Protein AF-E1YMW7-F1 (afdb_monomer_lite)

Sequence (58 aa):
MKAVSVILPLLDREIPVIRDAYVDMAFGTGALKVTPAHDPNDFEIGKRHNLPGANRVE

pLDDT: mean 91.67, std 11.69, range [48.0, 98.06]

Organism: NCBI:txid201089

Structure (mmCIF, N/CA/C/O backbone):
data_AF-E1YMW7-F1
#
_entry.id   AF-E1YMW7-F1
#
loop_
_atom_site.group_PDB
_atom_site.id
_atom_site.type_symbol
_atom_site.label_atom_id
_atom_site.label_alt_id
_atom_site.label_comp_id
_atom_site.label_asym_id
_atom_site.label_entity_id
_atom_site.label_seq_id
_atom_site.pdbx_PDB_ins_code
_atom_site.Cartn_x
_atom_site.Cartn_y
_atom_site.Cartn_z
_atom_site.occupancy
_atom_site.B_iso_or_equiv
_atom_site.auth_seq_id
_atom_site.auth_comp_id
_atom_site.auth_asym_id
_atom_site.auth_atom_id
_atom_site.pdbx_PDB_model_num
ATOM 1 N N . MET A 1 1 ? -22.495 0.628 -3.482 1.00 48.00 1 MET A N 1
ATOM 2 C CA . MET A 1 1 ? -21.728 -0.218 -2.537 1.00 48.00 1 MET A CA 1
ATOM 3 C C . MET A 1 1 ? -20.800 0.685 -1.743 1.00 48.00 1 MET A C 1
ATOM 5 O O . MET A 1 1 ? -20.243 1.596 -2.341 1.00 48.00 1 MET A O 1
ATOM 9 N N . LYS A 1 2 ? -20.680 0.496 -0.424 1.00 56.50 2 LYS A N 1
ATOM 10 C CA . LYS A 1 2 ? -19.760 1.287 0.410 1.00 56.50 2 LYS A CA 1
ATOM 11 C C . LYS A 1 2 ? -18.319 0.884 0.069 1.00 56.50 2 LYS A C 1
ATOM 13 O O . LYS A 1 2 ? -18.056 -0.308 -0.079 1.00 56.50 2 LYS A O 1
ATOM 18 N N . ALA A 1 3 ? -17.423 1.855 -0.099 1.00 72.06 3 ALA A N 1
ATOM 19 C CA . ALA A 1 3 ? -16.001 1.574 -0.271 1.00 72.06 3 ALA A CA 1
ATOM 20 C C . ALA A 1 3 ? -15.474 0.836 0.972 1.00 72.06 3 ALA A C 1
ATOM 22 O O . ALA A 1 3 ? -15.860 1.168 2.094 1.00 72.06 3 ALA A O 1
ATOM 23 N N . VAL A 1 4 ? -14.641 -0.185 0.770 1.00 92.62 4 VAL A N 1
ATOM 24 C CA . VAL A 1 4 ? -13.996 -0.915 1.869 1.00 92.62 4 VAL A CA 1
ATOM 25 C C . VAL A 1 4 ? -12.800 -0.090 2.341 1.00 92.62 4 VAL A C 1
ATOM 27 O O . VAL A 1 4 ? -11.979 0.316 1.519 1.00 92.62 4 VAL A O 1
ATOM 30 N N . SER A 1 5 ? -12.704 0.162 3.645 1.00 94.44 5 SER A N 1
ATOM 31 C CA . SER A 1 5 ? -11.572 0.838 4.283 1.00 94.44 5 SER A CA 1
ATOM 32 C C . SER A 1 5 ? -10.973 -0.029 5.393 1.00 94.44 5 SER A C 1
ATOM 34 O O . SER A 1 5 ? -11.609 -0.958 5.895 1.00 94.44 5 SER A O 1
ATOM 36 N N . VAL A 1 6 ? -9.722 0.257 5.746 1.00 95.69 6 VAL A N 1
ATOM 37 C CA . VAL A 1 6 ? -8.997 -0.347 6.872 1.00 95.69 6 VAL A CA 1
ATOM 38 C C . VAL A 1 6 ? -8.465 0.748 7.788 1.00 95.69 6 VAL A C 1
ATOM 40 O O . VAL A 1 6 ? -8.221 1.865 7.336 1.00 95.69 6 VAL A O 1
ATOM 43 N N . ILE A 1 7 ? -8.251 0.436 9.064 1.00 96.19 7 ILE A N 1
ATOM 44 C CA . ILE A 1 7 ? -7.659 1.378 10.019 1.00 96.19 7 ILE A CA 1
ATOM 45 C C . ILE A 1 7 ? -6.139 1.258 9.978 1.00 96.19 7 ILE A C 1
ATOM 47 O O . ILE A 1 7 ? -5.585 0.173 10.163 1.00 96.19 7 ILE A O 1
ATOM 51 N N . LEU A 1 8 ? -5.457 2.381 9.751 1.00 95.44 8 LEU A N 1
ATOM 52 C CA . LEU A 1 8 ? -4.012 2.475 9.891 1.00 95.44 8 LEU A CA 1
ATOM 53 C C . LEU A 1 8 ? -3.639 2.240 11.358 1.00 95.44 8 LEU A C 1
ATOM 55 O O . LEU A 1 8 ? -4.095 3.000 12.222 1.00 95.44 8 LEU A O 1
ATOM 59 N N . PRO A 1 9 ? -2.786 1.246 11.656 1.00 95.31 9 PRO A N 1
ATOM 60 C CA . PRO A 1 9 ? -2.361 1.011 13.023 1.00 95.31 9 PRO A CA 1
ATOM 61 C C . PRO A 1 9 ? -1.775 2.275 13.653 1.00 95.31 9 PRO A C 1
ATOM 63 O O . PRO A 1 9 ? -1.029 3.012 13.008 1.00 95.31 9 PRO A O 1
ATOM 66 N N . LEU A 1 10 ? -2.101 2.489 14.931 1.00 95.56 10 LEU A N 1
ATOM 67 C CA . LEU A 1 10 ? -1.576 3.563 15.786 1.00 95.56 10 LEU A CA 1
ATOM 68 C C . LEU A 1 10 ? -2.022 4.993 15.440 1.00 95.56 10 LEU A C 1
ATOM 70 O O . LEU A 1 10 ? -1.637 5.916 16.152 1.00 95.56 10 LEU A O 1
ATOM 74 N N . LEU A 1 11 ? -2.814 5.195 14.384 1.00 94.25 11 LEU A N 1
ATOM 75 C CA . LEU A 1 11 ? -3.203 6.536 13.927 1.00 94.25 11 LEU A CA 1
ATOM 76 C C . LEU A 1 11 ? -4.714 6.733 13.761 1.00 94.25 11 LEU A C 1
ATOM 78 O O . LEU A 1 11 ? -5.111 7.800 13.306 1.00 94.25 11 LEU A O 1
ATOM 82 N N . ASP A 1 12 ? -5.523 5.720 14.099 1.00 92.94 12 ASP A N 1
ATOM 83 C CA . ASP A 1 12 ? -6.994 5.703 13.973 1.00 92.94 12 ASP A CA 1
ATOM 84 C C . ASP A 1 12 ? -7.505 6.354 12.674 1.00 92.94 12 ASP A C 1
ATOM 86 O O . ASP A 1 12 ? -8.480 7.100 12.628 1.00 92.94 12 ASP A O 1
ATOM 90 N N . AR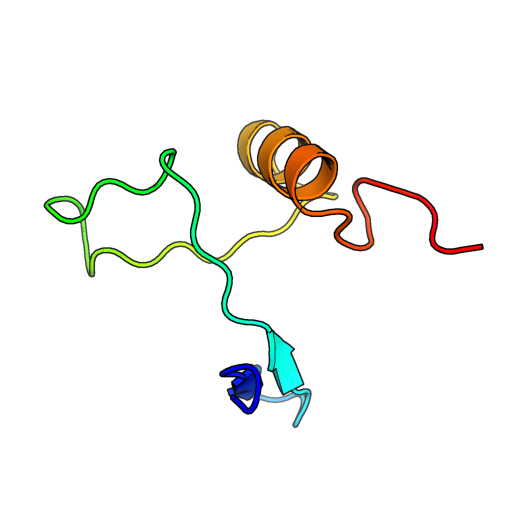G A 1 13 ? -6.758 6.122 11.591 1.00 94.06 13 ARG A N 1
ATOM 91 C CA . ARG A 1 13 ? -6.977 6.757 10.296 1.00 94.06 13 ARG A CA 1
ATOM 92 C C . ARG A 1 13 ? -7.483 5.720 9.321 1.00 94.06 13 ARG A C 1
ATOM 94 O O . ARG A 1 13 ? -6.784 4.745 9.055 1.00 94.06 13 ARG A O 1
ATOM 101 N N . GLU A 1 14 ? -8.644 5.962 8.733 1.00 95.06 14 GLU A N 1
ATOM 102 C CA . GLU A 1 14 ? -9.140 5.123 7.648 1.00 95.06 14 GLU A CA 1
ATOM 103 C C . GLU A 1 14 ? -8.289 5.278 6.377 1.00 95.06 14 GLU A C 1
ATOM 105 O O . GLU A 1 14 ? -7.909 6.381 5.97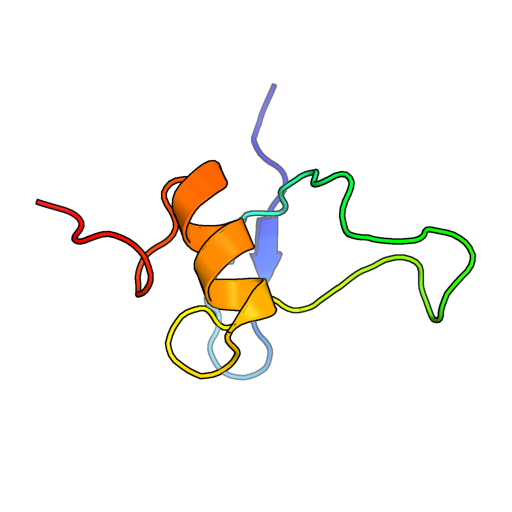7 1.00 95.06 14 GLU A O 1
ATOM 110 N N . ILE A 1 15 ? -7.994 4.152 5.729 1.00 94.38 15 ILE A N 1
ATOM 111 C CA . ILE A 1 15 ? -7.323 4.070 4.431 1.00 94.38 15 ILE A CA 1
ATOM 112 C C . ILE A 1 15 ? -8.225 3.278 3.478 1.00 94.38 15 ILE A C 1
ATOM 114 O O . ILE A 1 15 ? -8.691 2.198 3.855 1.00 94.38 15 ILE A O 1
ATOM 118 N N . PRO A 1 16 ? -8.478 3.768 2.250 1.00 94.19 16 PRO A N 1
ATOM 119 C CA . PRO A 1 16 ? -9.281 3.039 1.276 1.00 94.19 16 PRO A CA 1
ATOM 120 C C . PRO A 1 16 ? -8.553 1.787 0.772 1.00 94.19 16 PRO A C 1
ATOM 122 O O . PRO A 1 16 ? -7.347 1.810 0.525 1.00 94.19 16 PRO A O 1
ATOM 125 N N . VAL A 1 17 ? -9.301 0.706 0.556 1.00 95.50 17 VAL A N 1
ATOM 126 C CA . VAL A 1 17 ? -8.813 -0.484 -0.149 1.00 95.50 17 VAL A CA 1
ATOM 127 C C . VAL A 1 17 ? -9.140 -0.345 -1.631 1.00 95.50 17 VAL A C 1
ATOM 129 O O . VAL A 1 17 ? -10.302 -0.211 -2.016 1.00 95.50 17 VAL A O 1
ATOM 132 N N . ILE A 1 18 ? -8.106 -0.405 -2.464 1.00 94.50 18 ILE A N 1
ATOM 133 C CA . ILE A 1 18 ? -8.210 -0.363 -3.926 1.00 94.50 18 ILE A CA 1
ATOM 134 C C . ILE A 1 18 ? -7.860 -1.725 -4.531 1.00 94.50 18 ILE A C 1
ATOM 136 O O . ILE A 1 18 ? -7.266 -2.580 -3.875 1.00 94.50 18 ILE A O 1
ATOM 140 N N . ARG A 1 19 ? -8.230 -1.931 -5.796 1.00 94.88 19 ARG A N 1
ATOM 141 C CA . ARG A 1 19 ? -7.829 -3.101 -6.586 1.00 94.88 19 ARG A CA 1
ATOM 142 C C . ARG A 1 19 ? -6.864 -2.637 -7.667 1.00 94.88 19 ARG A C 1
ATOM 144 O O . ARG A 1 19 ? -7.219 -1.754 -8.440 1.00 94.88 19 ARG A O 1
ATOM 151 N N . ASP A 1 20 ? -5.687 -3.240 -7.747 1.00 96.69 20 ASP A N 1
ATOM 152 C CA . ASP A 1 20 ? -4.706 -2.959 -8.797 1.00 96.69 20 ASP A CA 1
ATOM 153 C C . ASP A 1 20 ? -4.069 -4.271 -9.263 1.00 96.69 20 ASP A C 1
ATOM 155 O O . ASP A 1 20 ? -3.770 -5.141 -8.447 1.00 96.69 20 ASP A O 1
ATOM 159 N N . ALA A 1 21 ? -3.883 -4.416 -10.575 1.00 96.94 21 ALA A N 1
ATOM 160 C CA . ALA A 1 21 ? -3.331 -5.626 -11.184 1.00 96.94 21 ALA A CA 1
ATOM 161 C C . ALA A 1 21 ? -1.835 -5.834 -10.888 1.00 96.94 21 ALA A C 1
ATOM 163 O O . ALA A 1 21 ? -1.307 -6.905 -11.167 1.00 96.94 21 ALA A O 1
ATOM 164 N N . TYR A 1 22 ? -1.154 -4.830 -10.329 1.00 97.38 22 TYR A N 1
ATOM 165 C CA . TYR A 1 22 ? 0.227 -4.948 -9.868 1.00 97.38 22 TYR A CA 1
ATOM 166 C C . TYR A 1 22 ? 0.381 -5.932 -8.697 1.00 97.38 22 TYR A C 1
ATOM 168 O O . TYR A 1 22 ? 1.458 -6.485 -8.491 1.00 97.38 22 TYR A O 1
ATOM 176 N N . VAL A 1 23 ? -0.682 -6.154 -7.916 1.00 97.44 23 VAL A N 1
ATOM 177 C CA . VAL A 1 23 ? -0.641 -7.066 -6.769 1.00 97.44 23 VAL A CA 1
ATOM 178 C C . VAL A 1 23 ? -0.813 -8.507 -7.242 1.00 97.44 23 VAL A C 1
ATOM 180 O O . VAL A 1 23 ? -1.874 -8.889 -7.735 1.00 97.44 23 VAL A O 1
ATOM 183 N N . ASP A 1 24 ? 0.221 -9.320 -7.040 1.00 97.44 24 ASP A N 1
ATOM 184 C CA . ASP A 1 24 ? 0.142 -10.768 -7.212 1.00 97.44 24 ASP A CA 1
ATOM 185 C C . ASP A 1 24 ? -0.506 -11.417 -5.980 1.00 97.44 24 ASP A C 1
ATOM 187 O O . ASP A 1 24 ? 0.014 -11.345 -4.865 1.00 97.44 24 ASP A O 1
ATOM 191 N N . MET A 1 25 ? -1.641 -12.084 -6.190 1.00 97.38 25 MET A N 1
ATOM 192 C CA . MET A 1 25 ? -2.390 -12.767 -5.134 1.00 97.38 25 MET A CA 1
ATOM 193 C C . MET A 1 25 ? -1.668 -14.000 -4.575 1.00 97.38 25 MET A C 1
ATOM 195 O O . MET A 1 25 ? -1.991 -14.432 -3.470 1.00 97.38 25 MET A O 1
ATOM 199 N N . ALA A 1 26 ? -0.722 -14.579 -5.320 1.00 98.06 26 ALA A N 1
ATOM 200 C CA . ALA A 1 26 ? 0.085 -15.706 -4.861 1.00 98.06 26 ALA A CA 1
ATOM 201 C C . ALA A 1 26 ? 1.294 -15.265 -4.016 1.00 98.06 26 ALA A C 1
ATOM 203 O O . ALA A 1 26 ? 1.907 -16.094 -3.341 1.00 98.06 26 ALA A O 1
ATOM 204 N N . PHE A 1 27 ? 1.644 -13.975 -4.037 1.00 97.38 27 PHE A N 1
ATOM 205 C CA . PHE A 1 27 ? 2.782 -13.438 -3.303 1.00 97.38 27 PHE A CA 1
ATOM 206 C C . PHE A 1 27 ? 2.372 -12.899 -1.924 1.00 97.38 27 PHE A C 1
ATOM 208 O O . PHE A 1 27 ? 1.492 -12.045 -1.790 1.00 97.38 27 PHE A O 1
ATOM 215 N N . GLY A 1 28 ? 3.055 -13.363 -0.872 1.00 97.00 28 GLY A N 1
ATOM 216 C CA . GLY A 1 28 ? 2.809 -12.919 0.501 1.00 97.00 28 GLY A CA 1
ATOM 217 C C . GLY A 1 28 ? 1.368 -13.186 0.946 1.00 97.00 28 GLY A C 1
ATOM 218 O O . GLY A 1 28 ? 0.903 -14.321 0.917 1.00 97.00 28 GLY A O 1
ATOM 219 N N . THR A 1 29 ? 0.666 -12.139 1.382 1.00 97.62 29 THR A N 1
ATOM 220 C CA . THR A 1 29 ? -0.755 -12.215 1.768 1.00 97.62 29 THR A CA 1
ATOM 221 C C . THR A 1 29 ? -1.715 -11.891 0.621 1.00 97.62 29 THR A C 1
ATOM 223 O O . THR A 1 29 ? -2.926 -11.885 0.834 1.00 97.62 29 THR A O 1
ATOM 226 N N . GLY A 1 30 ? -1.204 -11.562 -0.571 1.00 97.06 30 GLY A N 1
ATOM 227 C CA . GLY A 1 30 ? -2.011 -11.023 -1.667 1.00 97.06 30 GLY A CA 1
ATOM 228 C C . GLY A 1 30 ? -2.521 -9.596 -1.422 1.00 97.06 30 GLY A C 1
ATOM 229 O O . GLY A 1 30 ? -3.487 -9.170 -2.050 1.00 97.06 30 GLY A O 1
ATOM 230 N N . ALA A 1 31 ? -1.904 -8.849 -0.499 1.00 96.94 31 ALA A N 1
ATOM 231 C CA . ALA A 1 31 ? -2.195 -7.441 -0.243 1.00 96.94 31 ALA A CA 1
ATOM 232 C C . ALA A 1 31 ? -0.898 -6.626 -0.151 1.00 96.94 31 ALA A C 1
ATOM 234 O O . ALA A 1 31 ? 0.086 -7.065 0.446 1.00 96.94 31 ALA A O 1
ATOM 235 N N . LEU A 1 32 ? -0.916 -5.414 -0.708 1.00 97.25 32 LEU A N 1
ATOM 236 C CA . LEU A 1 32 ? 0.219 -4.494 -0.728 1.00 97.25 32 LEU A CA 1
ATOM 237 C C . LEU A 1 32 ? -0.137 -3.202 0.013 1.00 97.25 32 LEU A C 1
ATOM 239 O O . LEU A 1 32 ? -1.181 -2.597 -0.234 1.00 97.25 32 LEU A O 1
ATOM 243 N N . LYS A 1 33 ? 0.750 -2.754 0.905 1.00 96.50 33 LYS A N 1
ATOM 244 C CA . LYS A 1 33 ? 0.696 -1.397 1.460 1.00 96.50 33 LYS A CA 1
ATOM 245 C C . LYS A 1 33 ? 1.326 -0.443 0.449 1.00 96.50 33 LYS A C 1
ATOM 247 O O . LYS A 1 33 ? 2.495 -0.618 0.137 1.00 96.50 33 LYS A O 1
ATOM 252 N N . VAL A 1 34 ? 0.578 0.576 0.031 1.00 97.25 34 VAL A N 1
ATOM 253 C CA . VAL A 1 34 ? 1.017 1.558 -0.970 1.00 97.25 34 VAL A CA 1
ATOM 254 C C . VAL A 1 34 ? 1.420 2.872 -0.292 1.00 97.25 34 VAL A C 1
ATOM 256 O O . VAL A 1 34 ? 0.643 3.458 0.466 1.00 97.25 34 VAL A O 1
ATOM 259 N N . THR A 1 35 ? 2.632 3.346 -0.571 1.00 96.50 35 THR A N 1
ATOM 260 C CA . THR 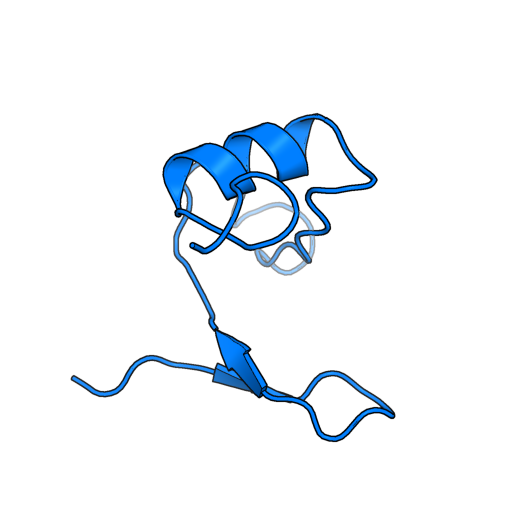A 1 35 ? 3.240 4.584 -0.057 1.00 96.50 35 THR A CA 1
ATOM 261 C C . THR A 1 35 ? 3.802 5.451 -1.196 1.00 96.50 35 THR A C 1
ATOM 263 O O . THR A 1 35 ? 5.017 5.511 -1.389 1.00 96.50 35 THR A O 1
ATOM 266 N N . PRO A 1 36 ? 2.948 6.178 -1.945 1.00 96.88 36 PRO A N 1
ATOM 267 C CA . PRO A 1 36 ? 3.339 6.755 -3.235 1.00 96.88 36 PRO A CA 1
ATOM 268 C C . PRO A 1 36 ? 4.499 7.756 -3.199 1.00 96.88 36 PRO A C 1
ATOM 270 O O . PRO A 1 36 ? 5.236 7.877 -4.166 1.00 96.88 36 PRO A O 1
ATOM 273 N N . ALA A 1 37 ? 4.697 8.462 -2.085 1.00 96.38 37 ALA A N 1
ATOM 274 C CA . ALA A 1 37 ? 5.781 9.437 -1.948 1.00 96.38 37 ALA A CA 1
ATOM 275 C C . ALA A 1 37 ? 7.173 8.810 -1.709 1.00 96.38 37 ALA A C 1
ATOM 277 O O . ALA A 1 37 ? 8.157 9.544 -1.622 1.00 96.38 37 ALA A O 1
ATOM 278 N N . HIS A 1 38 ? 7.265 7.485 -1.542 1.00 96.75 38 HIS A N 1
ATOM 279 C CA . HIS A 1 38 ? 8.483 6.818 -1.066 1.00 96.75 38 HIS A CA 1
ATOM 280 C C . HIS A 1 38 ? 8.917 5.604 -1.890 1.00 96.75 38 HIS A C 1
ATOM 282 O O . HIS A 1 38 ? 10.071 5.198 -1.766 1.00 96.75 38 HIS A O 1
ATOM 288 N N . ASP A 1 39 ? 8.041 5.045 -2.724 1.00 97.31 39 ASP A N 1
ATOM 289 C CA . ASP A 1 39 ? 8.361 3.913 -3.594 1.00 97.31 39 ASP A CA 1
ATOM 290 C C . ASP A 1 39 ? 7.928 4.206 -5.048 1.00 97.31 39 ASP A C 1
ATOM 292 O O . ASP A 1 39 ? 6.798 4.650 -5.267 1.00 97.31 39 ASP A O 1
ATOM 296 N N . PRO A 1 40 ? 8.794 3.987 -6.060 1.00 96.81 40 PRO A N 1
ATOM 297 C CA . PRO A 1 40 ? 8.461 4.267 -7.459 1.00 96.81 40 PRO A CA 1
ATOM 298 C C . PRO A 1 40 ? 7.289 3.449 -8.021 1.00 96.81 40 PRO A C 1
ATOM 300 O O . PRO A 1 40 ? 6.523 3.961 -8.837 1.00 96.81 40 PRO A O 1
ATOM 303 N N . ASN A 1 41 ? 7.122 2.193 -7.600 1.00 97.25 41 ASN A N 1
ATOM 304 C CA . ASN A 1 41 ? 6.002 1.369 -8.054 1.00 97.25 41 ASN A CA 1
ATOM 305 C C . ASN A 1 41 ? 4.701 1.856 -7.411 1.00 97.25 41 ASN A C 1
ATOM 307 O O . ASN A 1 41 ? 3.686 2.002 -8.096 1.00 97.25 41 ASN A O 1
ATOM 311 N N . ASP A 1 42 ? 4.754 2.190 -6.120 1.00 97.69 42 ASP A N 1
ATOM 312 C CA . ASP A 1 42 ? 3.637 2.798 -5.398 1.00 97.69 42 ASP A CA 1
ATOM 313 C C . ASP A 1 42 ? 3.255 4.163 -5.969 1.00 97.69 42 ASP A C 1
ATOM 315 O O . ASP A 1 42 ? 2.076 4.516 -5.968 1.00 97.69 42 ASP A O 1
ATOM 319 N N . PHE A 1 43 ? 4.222 4.934 -6.470 1.00 96.81 43 PHE A N 1
ATOM 320 C CA . PHE A 1 43 ? 3.966 6.204 -7.142 1.00 96.81 43 PHE A CA 1
ATOM 321 C C . PHE A 1 43 ? 3.126 6.001 -8.408 1.00 96.81 43 PHE A C 1
ATOM 323 O O . PHE A 1 43 ? 2.113 6.677 -8.597 1.00 96.81 43 PHE A O 1
ATOM 330 N N . GLU A 1 44 ? 3.480 5.024 -9.248 1.00 97.69 44 GLU A N 1
ATOM 331 C CA . GLU A 1 44 ? 2.707 4.712 -10.454 1.00 97.69 44 GLU A CA 1
ATOM 332 C C . GLU A 1 44 ? 1.335 4.098 -10.135 1.00 97.69 44 GLU A C 1
ATOM 334 O O . GLU A 1 44 ? 0.354 4.416 -10.814 1.00 97.69 44 GLU A O 1
ATOM 339 N N . ILE A 1 45 ? 1.221 3.275 -9.084 1.00 97.19 45 ILE A N 1
ATOM 340 C CA . ILE A 1 45 ? -0.082 2.833 -8.551 1.00 97.19 45 ILE A CA 1
ATOM 341 C C . ILE A 1 45 ? -0.894 4.054 -8.103 1.00 97.19 45 ILE A C 1
ATOM 343 O O . ILE A 1 45 ? -2.048 4.225 -8.497 1.00 97.19 45 ILE A O 1
ATOM 347 N N . GLY A 1 46 ? -0.284 4.945 -7.323 1.00 96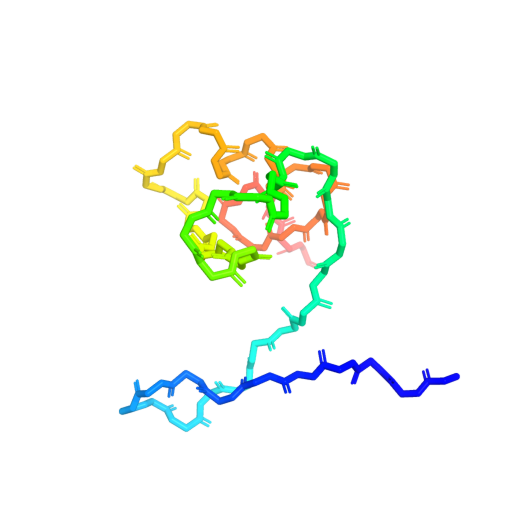.00 46 GLY A N 1
ATOM 348 C CA . GLY A 1 46 ? -0.918 6.156 -6.823 1.00 96.00 46 GLY A CA 1
ATOM 349 C C . GLY A 1 46 ? -1.422 7.058 -7.945 1.00 96.00 46 GLY A C 1
ATOM 350 O O . GLY A 1 46 ? -2.531 7.578 -7.844 1.00 96.00 46 GLY A O 1
ATOM 351 N N . LYS A 1 47 ? -0.676 7.174 -9.050 1.00 96.31 47 LYS A N 1
ATOM 352 C CA . LYS A 1 47 ? -1.116 7.901 -10.246 1.00 96.31 47 LYS A CA 1
ATOM 353 C C . LYS A 1 47 ? -2.362 7.289 -10.877 1.00 96.31 47 LYS A C 1
ATOM 355 O O . LYS A 1 47 ? -3.305 8.025 -11.153 1.00 96.31 47 LYS A O 1
ATOM 360 N N . ARG A 1 48 ? -2.396 5.962 -11.071 1.00 96.38 48 ARG A N 1
ATOM 361 C CA . ARG A 1 48 ? -3.552 5.254 -11.662 1.00 96.38 48 ARG A CA 1
ATOM 362 C C . ARG A 1 48 ? -4.829 5.402 -10.836 1.00 96.38 48 ARG A C 1
ATOM 364 O O . ARG A 1 48 ? -5.912 5.480 -11.408 1.00 96.38 48 ARG A O 1
ATOM 371 N N . HIS A 1 49 ? -4.697 5.448 -9.510 1.00 94.69 49 HIS A N 1
ATOM 372 C CA . HIS A 1 49 ? -5.825 5.484 -8.568 1.00 94.69 49 HIS A CA 1
ATOM 373 C C . HIS A 1 49 ? -6.097 6.860 -7.960 1.00 94.69 49 HIS A C 1
ATOM 375 O O . HIS A 1 49 ? -6.914 6.974 -7.051 1.00 94.69 49 HIS A O 1
ATOM 381 N N . ASN A 1 50 ? -5.431 7.909 -8.443 1.00 93.88 50 ASN A N 1
ATOM 382 C CA . ASN A 1 50 ? -5.567 9.266 -7.915 1.00 93.88 50 ASN A CA 1
ATOM 383 C C . ASN A 1 50 ? -5.300 9.392 -6.402 1.00 93.88 50 ASN A C 1
ATOM 385 O O . ASN A 1 50 ? -5.989 10.128 -5.698 1.00 93.88 50 ASN A O 1
ATOM 389 N N . LEU A 1 51 ? -4.289 8.679 -5.894 1.00 93.06 51 LEU A N 1
ATOM 390 C CA . LEU A 1 51 ? -3.937 8.702 -4.475 1.00 93.06 51 LEU A CA 1
ATOM 391 C C . LEU A 1 51 ? -3.102 9.945 -4.102 1.00 93.06 51 LEU A C 1
ATOM 393 O O . LEU A 1 51 ? -2.227 10.362 -4.875 1.00 93.06 51 LEU A O 1
ATOM 397 N N . PRO A 1 52 ? -3.296 10.496 -2.887 1.00 91.69 52 PRO A N 1
ATOM 398 C CA . PRO A 1 52 ? -2.444 11.554 -2.353 1.00 91.69 52 PRO A CA 1
ATOM 399 C C . PRO A 1 52 ? -0.966 11.147 -2.330 1.00 91.69 52 PRO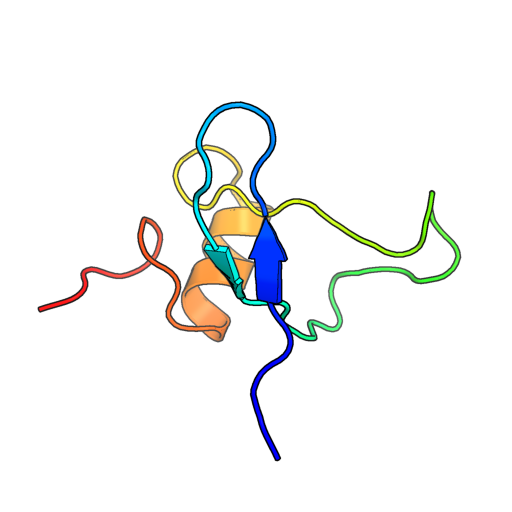 A C 1
ATOM 401 O O . PRO A 1 52 ? -0.624 9.997 -2.054 1.00 91.69 52 PRO A O 1
ATOM 404 N N . GLY A 1 53 ? -0.080 12.105 -2.602 1.00 88.62 53 GLY A N 1
ATOM 405 C CA . GLY A 1 53 ? 1.371 11.884 -2.660 1.00 88.62 53 GLY A CA 1
ATOM 406 C C . GLY A 1 53 ? 1.885 11.457 -4.039 1.00 88.62 53 GLY A C 1
ATOM 407 O O . GLY A 1 53 ? 3.049 11.704 -4.332 1.00 88.62 53 GLY A O 1
ATOM 408 N N . ALA A 1 54 ? 1.021 10.905 -4.898 1.00 88.75 54 ALA A N 1
ATOM 409 C CA . ALA A 1 54 ? 1.299 10.728 -6.326 1.00 88.75 54 ALA A CA 1
ATOM 410 C C . ALA A 1 54 ? 0.708 11.866 -7.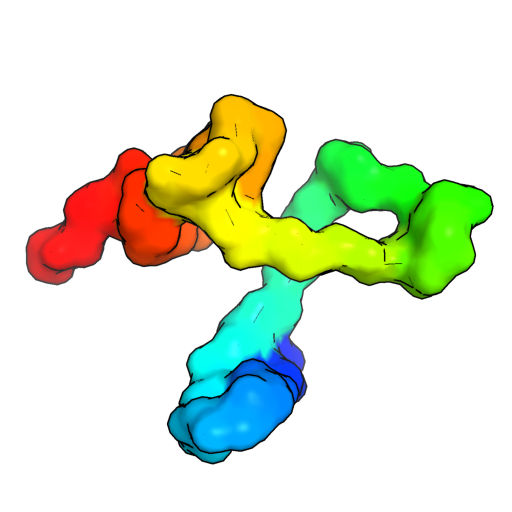162 1.00 88.75 54 ALA A C 1
ATOM 412 O O . ALA A 1 54 ? 1.367 12.416 -8.041 1.00 88.75 54 ALA A O 1
ATOM 413 N N . ASN A 1 55 ? -0.529 12.246 -6.838 1.00 83.00 55 ASN A N 1
ATOM 414 C CA . ASN A 1 55 ? -1.220 13.378 -7.433 1.00 83.00 55 ASN A CA 1
ATOM 415 C C . ASN A 1 55 ? -1.495 14.434 -6.358 1.00 83.00 55 ASN A C 1
ATOM 417 O O . ASN A 1 55 ? -1.681 14.115 -5.178 1.00 83.00 55 ASN A O 1
ATOM 421 N N . ARG A 1 56 ? -1.506 15.708 -6.759 1.00 66.94 56 ARG A N 1
ATOM 422 C CA . ARG A 1 56 ? -1.988 16.782 -5.890 1.00 66.94 56 ARG A CA 1
ATOM 423 C C . ARG A 1 56 ? -3.508 16.696 -5.843 1.00 66.94 56 ARG A C 1
ATOM 425 O O . ARG A 1 56 ? -4.150 16.677 -6.887 1.00 66.94 56 ARG A O 1
ATOM 432 N N . VAL A 1 57 ? -4.054 16.604 -4.636 1.00 58.47 57 VAL A N 1
ATOM 433 C CA . VAL A 1 57 ? -5.471 16.877 -4.409 1.00 58.47 57 VAL A CA 1
ATOM 434 C C . VAL A 1 57 ? -5.571 18.401 -4.395 1.00 58.47 57 VAL A C 1
ATOM 436 O O . VAL A 1 57 ? -4.989 19.023 -3.505 1.00 58.47 57 VAL A O 1
ATOM 439 N N . GLU A 1 58 ? -6.163 18.989 -5.433 1.00 52.06 58 GLU A N 1
ATOM 440 C CA . GLU A 1 58 ? -6.655 20.373 -5.367 1.00 52.06 58 GLU A CA 1
ATOM 441 C C . GLU A 1 58 ? -7.954 20.421 -4.558 1.00 52.06 58 GLU A C 1
ATOM 443 O O . GLU A 1 58 ? -8.757 19.464 -4.680 1.00 52.06 58 GLU A O 1
#

Foldseek 3Di:
DDFDWDQDPPPRDTDTDDDDPVFDCVPDPSDDDADLQPDPVSLVVCVVVVHPNNDDDD

Secondary structure (DSSP, 8-state):
-PPPEEEETTTTEEEE----TTS-TTSTTS-----TTT-HHHHHHHHHTT-BTTB---

Radius of gyration: 12.07 Å; chains: 1; bounding box: 30×36×27 Å

InterPro domains:
  IPR002303 Valine-tRNA ligase [PTHR11946] (5-53)
  IPR009008 Valyl/Leucyl/Isoleucyl-tRNA synthetase, editing domain [G3DSA:3.90.740.10] (2-58)
  IPR009008 Valyl/Leucyl/Isoleucyl-tRNA synthetase, editing domain [SSF50677] (5-55)
  IPR025709 Leucyl-tRNA synthetase, editing domain [PF13603] (4-53)